Protein AF-A0A803MI10-F1 (afdb_monomer_lite)

pLDDT: mean 70.73, std 15.13, range [32.69, 87.62]

Structure (mmCIF, N/CA/C/O backbone):
data_AF-A0A803MI10-F1
#
_entry.id   AF-A0A803MI10-F1
#
loop_
_atom_site.group_PDB
_atom_site.id
_atom_site.type_symbol
_atom_site.label_atom_id
_atom_site.label_alt_id
_atom_site.label_comp_id
_atom_site.label_asym_id
_atom_site.label_entity_id
_atom_site.label_seq_id
_atom_site.pdbx_PDB_ins_code
_atom_site.Cartn_x
_atom_site.Cartn_y
_atom_site.Cartn_z
_atom_site.occupancy
_atom_site.B_iso_or_equiv
_atom_site.auth_seq_id
_atom_site.auth_comp_id
_atom_site.auth_asym_id
_atom_site.auth_atom_id
_atom_site.pdbx_PDB_model_num
ATOM 1 N N . MET A 1 1 ? -29.012 16.966 45.274 1.00 32.69 1 MET A N 1
ATOM 2 C CA . MET A 1 1 ? -30.032 16.341 44.402 1.00 32.69 1 MET A CA 1
ATOM 3 C C . MET A 1 1 ? -29.854 17.003 43.038 1.00 32.69 1 MET A C 1
ATOM 5 O O . MET A 1 1 ? -30.036 18.204 42.993 1.00 32.69 1 MET A O 1
ATOM 9 N N . AL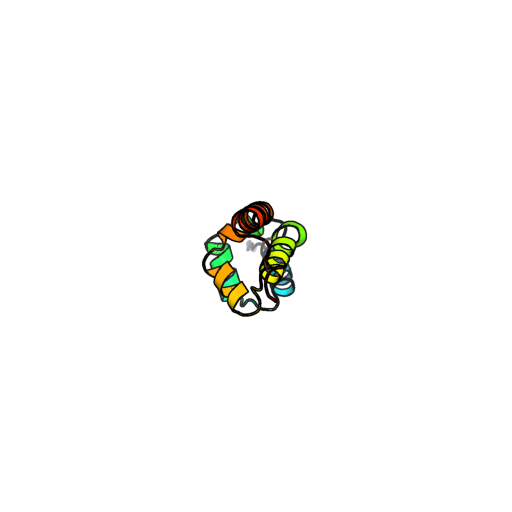A A 1 2 ? -29.344 16.418 41.954 1.00 36.31 2 ALA A N 1
ATOM 10 C CA . ALA A 1 2 ? -29.014 15.051 41.540 1.00 36.31 2 ALA A CA 1
ATOM 11 C C . ALA A 1 2 ? -27.712 15.099 40.681 1.00 36.31 2 ALA A C 1
ATOM 13 O O . ALA A 1 2 ? -27.440 16.126 40.072 1.00 36.31 2 ALA A O 1
ATOM 14 N N . VAL A 1 3 ? -26.745 14.198 40.896 1.00 41.22 3 VAL A N 1
ATOM 15 C CA . VAL A 1 3 ? -26.387 12.991 40.102 1.00 41.22 3 VAL A CA 1
ATOM 16 C C . VAL A 1 3 ? -25.828 13.263 38.690 1.00 41.22 3 VAL A C 1
ATOM 18 O O . VAL A 1 3 ? -26.496 13.816 37.826 1.00 41.22 3 VAL A O 1
ATOM 21 N N . SER A 1 4 ? -24.584 12.808 38.496 1.00 46.47 4 SER A N 1
ATOM 22 C CA . SER A 1 4 ? -23.801 12.700 37.259 1.00 46.47 4 SER A CA 1
ATOM 23 C C . SER A 1 4 ? -24.498 11.946 36.127 1.00 46.47 4 SER A C 1
ATOM 25 O O . SER A 1 4 ? -25.115 10.929 36.408 1.00 46.47 4 SER A O 1
ATOM 27 N N . MET A 1 5 ? -24.210 12.309 34.868 1.00 42.88 5 MET A N 1
ATOM 28 C CA . MET A 1 5 ? -23.899 11.356 33.786 1.00 42.88 5 MET A CA 1
ATOM 29 C C . MET A 1 5 ? -22.930 12.004 32.781 1.00 42.88 5 MET A C 1
ATOM 31 O O . MET A 1 5 ? -23.180 13.091 32.267 1.00 42.88 5 MET A O 1
ATOM 35 N N . ALA A 1 6 ? -21.808 11.325 32.552 1.00 49.31 6 ALA A N 1
ATOM 36 C CA . ALA A 1 6 ? -20.787 11.605 31.549 1.00 49.31 6 ALA A CA 1
ATOM 37 C C . ALA A 1 6 ? -21.194 11.064 30.168 1.00 49.31 6 ALA A C 1
ATOM 39 O O . ALA A 1 6 ? -21.902 10.061 30.108 1.00 49.31 6 ALA A O 1
ATOM 40 N N . SER A 1 7 ? -20.667 11.631 29.078 1.00 42.94 7 SER A N 1
ATOM 41 C CA . SER A 1 7 ? -20.168 10.811 27.961 1.00 42.94 7 SER A CA 1
ATOM 42 C C . SER A 1 7 ? -19.394 11.646 26.941 1.00 42.94 7 SER A C 1
ATOM 44 O O . SER A 1 7 ? -19.847 12.701 26.505 1.00 42.94 7 SER A O 1
ATOM 46 N N . ASP A 1 8 ? -18.213 11.152 26.597 1.00 39.62 8 ASP A N 1
ATOM 47 C CA . ASP A 1 8 ? -17.190 11.751 25.750 1.00 39.62 8 ASP A CA 1
ATOM 48 C C . ASP A 1 8 ? -17.676 12.126 24.339 1.00 39.62 8 ASP A C 1
ATOM 50 O O . ASP A 1 8 ? -18.172 11.285 23.592 1.00 39.62 8 ASP A O 1
ATOM 54 N N . ALA A 1 9 ? -17.448 13.379 23.931 1.00 46.91 9 ALA A N 1
ATOM 55 C CA . ALA A 1 9 ? -17.722 13.873 22.575 1.00 46.91 9 ALA A CA 1
ATOM 56 C C . ALA A 1 9 ? -16.456 14.330 21.816 1.00 46.91 9 ALA A C 1
ATOM 58 O O . ALA A 1 9 ? -16.557 15.087 20.854 1.00 46.91 9 ALA A O 1
ATOM 59 N N . SER A 1 10 ? -15.260 13.883 22.224 1.00 46.34 10 SER A N 1
ATOM 60 C CA . SER A 1 10 ? -13.991 14.324 21.606 1.00 46.34 10 SER A CA 1
ATOM 61 C C . SER A 1 10 ? -13.288 13.280 20.732 1.00 46.34 10 SER A C 1
ATOM 63 O O . SER A 1 10 ? -12.297 13.610 20.085 1.00 46.34 10 SER A O 1
ATOM 65 N N . THR A 1 11 ? -13.774 12.039 20.649 1.00 47.12 11 THR A N 1
ATOM 66 C CA . THR A 1 11 ? -13.038 10.952 19.964 1.00 47.12 11 THR A CA 1
ATOM 67 C C . THR A 1 11 ? -13.582 10.576 18.583 1.00 47.12 11 THR A C 1
ATOM 69 O O . THR A 1 11 ? -12.906 9.869 17.839 1.00 47.12 11 THR A O 1
ATOM 72 N N . THR A 1 12 ? -14.768 11.053 18.198 1.00 45.88 12 THR A N 1
ATOM 73 C CA . THR A 1 12 ? -15.457 10.642 16.956 1.00 45.88 12 THR A CA 1
ATOM 74 C C . THR A 1 12 ? -15.266 11.592 15.772 1.00 45.88 12 THR A C 1
ATOM 76 O O . THR A 1 12 ? -15.514 11.191 14.639 1.00 45.88 12 THR A O 1
ATOM 79 N N . THR A 1 13 ? -14.784 12.818 15.996 1.00 45.34 13 THR A N 1
ATOM 80 C CA . THR A 1 13 ? -14.656 13.849 14.943 1.00 45.34 13 THR A CA 1
ATOM 81 C C . THR A 1 13 ? -13.354 13.734 14.140 1.00 45.34 13 THR A C 1
ATOM 83 O O . THR A 1 13 ? -13.291 14.111 12.975 1.00 45.34 13 THR A O 1
ATOM 86 N N . SER A 1 14 ? -12.297 13.171 14.728 1.00 52.72 14 SER A N 1
ATOM 87 C CA . SER A 1 14 ? -11.007 13.000 14.039 1.00 52.72 14 SER A CA 1
ATOM 88 C C . SER A 1 14 ? -11.008 11.807 13.078 1.00 52.72 14 SER A C 1
ATOM 90 O O . SER A 1 14 ? -10.304 11.811 12.072 1.00 52.72 14 SER A O 1
ATOM 92 N N . SER A 1 15 ? -11.805 10.780 13.370 1.00 51.00 15 SER A N 1
ATOM 93 C CA . SER A 1 15 ? -11.876 9.528 12.611 1.00 51.00 15 SER A CA 1
ATOM 94 C C . SER A 1 15 ? -12.697 9.663 11.325 1.00 51.00 15 SER A C 1
ATOM 96 O O . SER A 1 15 ? -12.304 9.099 10.304 1.00 51.00 15 SER A O 1
ATOM 98 N N . CYS A 1 16 ? -13.778 10.450 11.329 1.00 53.09 16 CYS A N 1
ATOM 99 C CA . CYS A 1 16 ? -14.567 10.719 10.122 1.00 53.09 16 CYS A CA 1
ATOM 100 C C . CYS A 1 16 ? -13.819 11.593 9.106 1.00 53.09 16 CYS A C 1
ATOM 102 O O . CYS A 1 16 ? -13.881 11.306 7.921 1.00 53.09 16 CYS A O 1
ATOM 104 N N . LEU A 1 17 ? -13.012 12.567 9.541 1.00 57.47 17 LEU A N 1
ATOM 105 C CA . LEU A 1 17 ? -12.231 13.409 8.622 1.00 57.47 17 LEU A CA 1
ATOM 106 C C . LEU A 1 17 ? -11.132 12.639 7.887 1.00 57.47 17 LEU A C 1
ATOM 108 O O . LEU A 1 17 ? -10.869 12.896 6.714 1.00 57.47 17 LEU A O 1
ATOM 112 N N . VAL A 1 18 ? -10.487 11.685 8.565 1.00 54.88 18 VAL A N 1
ATOM 113 C CA . VAL A 1 18 ? -9.520 10.790 7.914 1.00 54.88 18 VAL A CA 1
ATOM 114 C C . VAL A 1 18 ? -10.242 9.926 6.893 1.00 54.88 18 VAL A C 1
ATOM 116 O O . VAL A 1 18 ? -9.757 9.788 5.776 1.00 54.88 18 VAL A O 1
ATOM 119 N N . PHE A 1 19 ? -11.410 9.398 7.254 1.00 57.50 19 PHE A N 1
ATOM 120 C CA . PHE A 1 19 ? -12.229 8.575 6.379 1.00 57.50 19 PHE A CA 1
ATOM 121 C C . PHE A 1 19 ? -12.724 9.343 5.146 1.00 57.50 19 PHE A C 1
ATOM 123 O O . PHE A 1 19 ? -12.545 8.861 4.035 1.00 57.50 19 PHE A O 1
ATOM 130 N N . ASP A 1 20 ? -13.230 10.564 5.315 1.00 59.22 20 ASP A N 1
ATOM 131 C CA . ASP A 1 20 ? -13.683 11.435 4.227 1.00 59.22 20 ASP A CA 1
ATOM 132 C C . ASP A 1 20 ? -12.520 11.901 3.348 1.00 59.22 20 ASP A C 1
ATOM 134 O O . ASP A 1 20 ? -12.629 11.908 2.124 1.00 59.22 20 ASP A O 1
ATOM 138 N N . ALA A 1 21 ? -11.362 12.225 3.933 1.00 57.00 21 ALA A N 1
ATOM 139 C CA . ALA A 1 2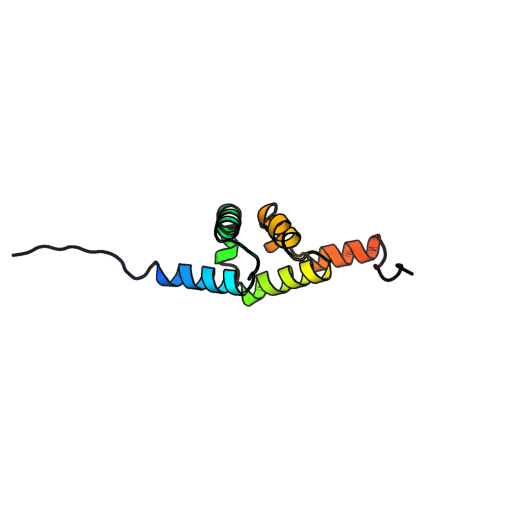1 ? -10.163 12.555 3.166 1.00 57.00 21 ALA A CA 1
ATOM 140 C C . ALA A 1 21 ? -9.644 11.344 2.375 1.00 57.00 21 ALA A C 1
ATOM 142 O O . ALA A 1 21 ? -9.201 11.502 1.238 1.00 57.00 21 ALA A O 1
ATOM 143 N N . PHE A 1 22 ? -9.722 10.140 2.951 1.00 63.75 22 PHE A N 1
ATOM 144 C CA . PHE A 1 22 ? -9.446 8.879 2.264 1.00 63.75 22 PHE A CA 1
ATOM 145 C C . PHE A 1 22 ? -10.427 8.646 1.118 1.00 63.75 22 PHE A C 1
ATOM 147 O O . PHE A 1 22 ? -9.999 8.379 -0.000 1.00 63.75 22 PHE A O 1
ATOM 154 N N . GLN A 1 23 ? -11.725 8.786 1.383 1.00 60.97 23 GLN A N 1
ATOM 155 C CA . GLN A 1 23 ? -12.808 8.525 0.442 1.00 60.97 23 GLN A CA 1
ATOM 156 C C . GLN A 1 23 ? -12.810 9.544 -0.708 1.00 60.97 23 GLN A C 1
ATOM 158 O O . GLN A 1 23 ? -13.024 9.173 -1.856 1.00 60.97 23 GLN A O 1
ATOM 163 N N . HIS A 1 24 ? -12.459 10.805 -0.442 1.00 60.44 24 HIS A N 1
ATOM 164 C CA . HIS A 1 24 ? -12.284 11.837 -1.465 1.00 60.44 24 HIS A CA 1
ATOM 165 C C . HIS A 1 24 ? -11.003 11.629 -2.298 1.00 60.44 24 HIS A C 1
ATOM 167 O O . HIS A 1 24 ? -10.964 11.982 -3.478 1.00 60.44 24 HIS A O 1
ATOM 173 N N . LEU A 1 25 ? -9.936 11.061 -1.720 1.00 55.88 25 LEU A N 1
ATOM 174 C CA . LEU A 1 25 ? -8.727 10.668 -2.463 1.00 55.88 25 LEU A CA 1
ATOM 175 C C . LEU A 1 25 ? -8.964 9.448 -3.359 1.00 55.88 25 LEU A C 1
ATOM 177 O O . LEU A 1 25 ? -8.383 9.336 -4.435 1.00 55.88 25 LEU A O 1
ATOM 181 N N . LEU A 1 26 ? -9.756 8.512 -2.847 1.00 63.47 26 LEU A N 1
ATOM 182 C CA . LEU A 1 26 ? -10.059 7.209 -3.413 1.00 63.47 26 LEU A CA 1
ATOM 183 C C . LEU A 1 26 ? -11.547 7.165 -3.745 1.00 63.47 26 LEU A C 1
ATOM 185 O O . LEU A 1 26 ? -12.253 6.274 -3.287 1.00 63.47 26 LEU A O 1
ATOM 189 N N . HIS A 1 27 ? -12.020 8.108 -4.565 1.00 62.34 27 HIS A N 1
ATOM 190 C CA . HIS A 1 27 ? -13.430 8.274 -4.963 1.00 62.34 27 HIS A CA 1
ATOM 191 C C . HIS A 1 27 ? -14.067 7.010 -5.600 1.00 62.34 27 HIS A C 1
ATOM 193 O O . HIS A 1 27 ? -15.247 6.990 -5.939 1.00 62.34 27 HIS A O 1
ATOM 199 N N . GLN A 1 28 ? -13.278 5.946 -5.769 1.00 63.59 28 GLN A N 1
ATOM 200 C CA . GLN A 1 28 ? -13.655 4.639 -6.296 1.00 63.59 28 GLN A CA 1
ATOM 201 C C . GLN A 1 28 ? -13.803 3.541 -5.222 1.00 63.59 28 GLN A C 1
ATOM 203 O O . GLN A 1 28 ? -14.235 2.439 -5.547 1.00 63.59 28 GLN A O 1
ATOM 208 N N . MET A 1 29 ? -13.455 3.799 -3.955 1.00 69.56 29 MET A N 1
ATOM 209 C CA . MET A 1 29 ? -13.487 2.797 -2.884 1.00 69.56 29 MET A CA 1
ATOM 210 C C . MET A 1 29 ? -14.743 2.878 -2.021 1.00 69.56 29 MET A C 1
ATOM 212 O O . MET A 1 29 ? -15.188 3.959 -1.632 1.00 69.56 29 MET A O 1
ATOM 216 N N . LYS A 1 30 ? -15.287 1.713 -1.658 1.00 75.75 30 LYS A N 1
ATOM 217 C CA . LYS A 1 30 ? -16.436 1.610 -0.752 1.00 75.75 30 LYS A CA 1
ATOM 218 C C . LYS A 1 30 ? -15.977 1.622 0.706 1.00 75.75 30 LYS A C 1
ATOM 220 O O . LYS A 1 30 ? 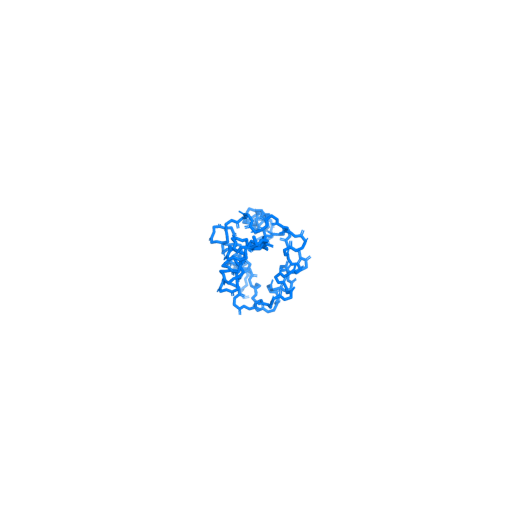-14.846 1.259 1.026 1.00 75.75 30 LYS A O 1
ATOM 225 N N . GLN A 1 31 ? -16.891 1.952 1.620 1.00 74.88 31 GLN A N 1
ATOM 226 C CA . GLN A 1 31 ? -16.604 1.919 3.060 1.00 74.88 31 GLN A CA 1
ATOM 227 C C . GLN A 1 31 ? -16.158 0.534 3.560 1.00 74.88 31 GLN A C 1
ATOM 229 O O . GLN A 1 31 ? -15.309 0.439 4.446 1.00 74.88 31 GLN A O 1
ATOM 234 N N . SER A 1 32 ? -16.698 -0.539 2.973 1.00 81.56 32 SER A N 1
ATOM 235 C CA . SER A 1 32 ? -16.293 -1.922 3.251 1.00 81.56 32 SER A CA 1
ATOM 236 C C . SER A 1 32 ? -14.815 -2.162 2.955 1.00 81.56 32 SER A C 1
ATOM 238 O O . SER A 1 32 ? 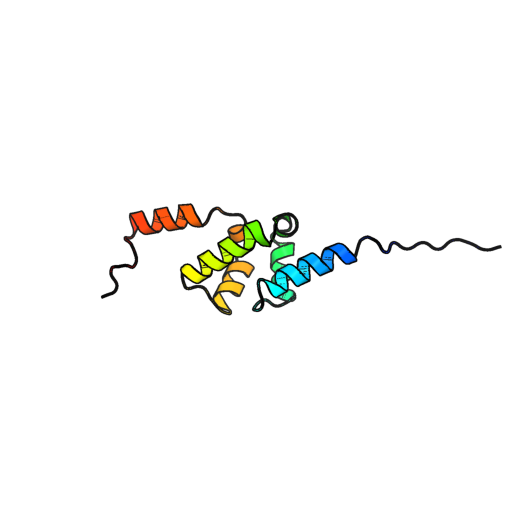-14.120 -2.789 3.750 1.00 81.56 32 SER A O 1
ATOM 240 N N . ASP A 1 33 ? -14.332 -1.615 1.843 1.00 80.12 33 ASP A N 1
ATOM 241 C CA . ASP A 1 33 ? -12.968 -1.807 1.356 1.00 80.12 33 ASP A CA 1
ATOM 242 C C . ASP A 1 33 ? -11.990 -1.062 2.263 1.00 80.12 33 ASP A C 1
ATOM 244 O O . ASP A 1 33 ? -10.984 -1.619 2.703 1.00 80.12 33 ASP A O 1
ATOM 248 N N . ILE A 1 34 ? -12.349 0.171 2.640 1.00 77.31 34 ILE A N 1
ATOM 249 C CA . ILE A 1 34 ? -11.594 0.972 3.610 1.00 77.31 34 ILE A CA 1
ATOM 250 C C . ILE A 1 34 ? -11.492 0.229 4.944 1.00 77.31 34 ILE A C 1
ATOM 252 O O . ILE A 1 34 ? -10.409 0.151 5.521 1.00 77.31 34 ILE A O 1
ATOM 256 N N . ARG A 1 35 ? -12.592 -0.363 5.425 1.00 81.88 35 ARG A N 1
ATOM 257 C CA . ARG A 1 35 ? -12.586 -1.141 6.669 1.00 81.88 35 ARG A CA 1
ATOM 258 C C . ARG A 1 35 ? -11.629 -2.329 6.587 1.00 81.88 35 ARG A C 1
ATOM 260 O O . ARG A 1 35 ? -10.861 -2.528 7.521 1.00 81.88 35 ARG A O 1
ATOM 267 N N . ILE A 1 36 ? -11.643 -3.086 5.489 1.00 84.00 36 ILE A N 1
ATOM 268 C CA . ILE A 1 36 ? -10.731 -4.226 5.294 1.00 84.00 36 ILE A CA 1
ATOM 269 C C . ILE A 1 36 ? -9.274 -3.757 5.341 1.00 84.00 36 ILE A C 1
ATOM 271 O O . ILE A 1 36 ? -8.470 -4.320 6.084 1.00 84.00 36 ILE A O 1
ATOM 275 N N . ILE A 1 37 ? -8.956 -2.688 4.610 1.00 81.31 37 ILE A N 1
ATOM 276 C CA . ILE A 1 37 ? -7.609 -2.117 4.546 1.00 81.31 37 ILE A CA 1
ATOM 277 C C . ILE A 1 37 ? -7.145 -1.652 5.927 1.00 81.31 37 ILE A C 1
ATOM 279 O O . ILE A 1 37 ? -6.053 -2.010 6.349 1.00 81.31 37 ILE A O 1
ATOM 283 N N . VAL A 1 38 ? -7.971 -0.902 6.658 1.00 80.75 38 VAL A N 1
ATOM 284 C CA . VAL A 1 38 ? -7.632 -0.402 7.999 1.00 80.75 38 VAL A CA 1
ATOM 285 C C . VAL A 1 38 ? -7.471 -1.544 9.006 1.00 80.75 38 VAL A C 1
ATOM 287 O O . VAL A 1 38 ? -6.580 -1.485 9.850 1.00 80.75 38 VAL A O 1
ATOM 290 N N . CYS A 1 39 ? -8.290 -2.596 8.917 1.00 84.19 39 CYS A N 1
ATOM 291 C CA . CYS A 1 39 ? -8.165 -3.771 9.781 1.00 84.19 39 CYS A CA 1
ATOM 292 C C . CYS A 1 39 ? -6.865 -4.545 9.529 1.00 84.19 39 CYS A C 1
ATOM 294 O O . CYS A 1 39 ? -6.231 -4.989 10.484 1.00 84.19 39 CYS A O 1
ATOM 296 N N . HIS A 1 40 ? -6.464 -4.703 8.267 1.00 83.50 40 HIS A N 1
ATOM 297 C CA . HIS A 1 40 ? -5.206 -5.366 7.917 1.00 83.50 40 HIS A CA 1
ATOM 298 C C . HIS A 1 40 ? -3.983 -4.485 8.170 1.00 83.50 40 HIS A C 1
ATOM 300 O O . HIS A 1 40 ? -2.898 -4.986 8.455 1.00 83.50 40 HIS A O 1
ATOM 306 N N . GLU A 1 41 ? -4.158 -3.174 8.046 1.00 81.69 41 GLU A N 1
ATOM 307 C CA . GLU A 1 41 ? -3.077 -2.209 7.991 1.00 81.69 41 GLU A CA 1
ATOM 308 C C . GLU A 1 41 ? -3.413 -0.950 8.810 1.00 81.69 41 GLU A C 1
ATOM 310 O O . GLU A 1 41 ? -3.588 0.145 8.271 1.00 81.69 41 GLU A O 1
ATOM 315 N N . PRO A 1 42 ? -3.462 -1.049 10.147 1.00 80.19 42 PRO A N 1
ATOM 316 C CA . PRO A 1 42 ? -3.877 0.070 10.995 1.00 80.19 42 PRO A CA 1
ATOM 317 C C . PRO A 1 42 ? -2.921 1.268 10.905 1.00 80.19 42 PRO A C 1
ATOM 319 O O . PRO A 1 42 ? -3.317 2.415 11.112 1.00 80.19 42 PRO A O 1
ATOM 322 N N . LEU A 1 43 ? -1.659 1.024 10.532 1.00 79.31 43 LEU A N 1
ATOM 323 C CA . LEU A 1 43 ? -0.648 2.070 10.372 1.00 79.31 43 LEU A CA 1
ATOM 324 C C . LEU A 1 43 ? -0.965 3.060 9.244 1.00 79.31 43 LEU A C 1
ATOM 326 O O . LEU A 1 43 ? -0.385 4.147 9.242 1.00 79.31 43 LEU A O 1
ATOM 330 N N . ILE A 1 44 ? -1.881 2.754 8.312 1.00 75.56 44 ILE A N 1
ATOM 331 C CA . ILE A 1 44 ? -2.205 3.728 7.260 1.00 75.56 44 ILE A CA 1
ATOM 332 C C . ILE A 1 44 ? -2.943 4.947 7.799 1.00 75.56 44 ILE A C 1
ATOM 334 O O . ILE A 1 44 ? -2.825 6.012 7.204 1.00 75.56 44 ILE A O 1
ATOM 338 N N . LEU A 1 45 ? -3.648 4.803 8.927 1.00 73.56 45 LEU A N 1
ATOM 339 C CA . LEU A 1 45 ? -4.345 5.902 9.599 1.00 73.56 45 LEU A CA 1
ATOM 340 C C . LEU A 1 45 ? -3.371 6.933 10.178 1.00 73.56 45 LEU A C 1
ATOM 342 O O . LEU A 1 45 ? -3.696 8.112 10.279 1.00 73.56 45 LEU A O 1
ATOM 346 N N . VAL A 1 46 ? -2.171 6.481 10.547 1.00 73.94 46 VAL A N 1
ATOM 347 C CA . VAL A 1 46 ? -1.088 7.335 11.054 1.00 73.94 46 VAL A CA 1
ATOM 348 C C . VAL A 1 46 ? -0.202 7.825 9.904 1.00 73.94 46 VAL A C 1
ATOM 350 O O . VAL A 1 46 ? 0.454 8.862 9.998 1.00 73.94 46 VAL A O 1
ATOM 353 N N . SER A 1 47 ? -0.193 7.102 8.781 1.00 67.62 47 SER A N 1
ATOM 354 C CA . SER A 1 47 ? 0.485 7.536 7.565 1.00 67.62 47 SER A CA 1
ATOM 355 C C . SER A 1 47 ? -0.282 8.696 6.921 1.00 67.62 47 SER A C 1
ATOM 357 O O . SER A 1 47 ? -1.482 8.614 6.669 1.00 67.62 47 SER A O 1
ATOM 359 N N . GLY A 1 48 ? 0.395 9.811 6.653 1.00 65.94 48 GLY A N 1
ATOM 360 C CA . GLY A 1 48 ? -0.266 10.989 6.097 1.00 65.94 48 GLY A CA 1
ATOM 361 C C . GLY A 1 48 ? -0.814 10.735 4.691 1.00 65.94 48 GLY A C 1
ATOM 362 O O . GLY A 1 48 ? -0.047 10.740 3.734 1.00 65.94 48 GLY A O 1
ATOM 363 N N . VAL A 1 49 ? -2.137 10.623 4.556 1.00 66.50 49 VAL A N 1
ATOM 364 C CA . VAL A 1 49 ? -2.880 10.312 3.313 1.00 66.50 49 VAL A CA 1
ATOM 365 C C . VAL A 1 49 ? -2.379 11.087 2.091 1.00 66.50 49 VAL A C 1
ATOM 367 O O . VAL A 1 49 ? -2.107 10.528 1.029 1.00 66.50 49 VAL A O 1
ATOM 370 N N . SER A 1 50 ? -2.198 12.397 2.258 1.00 64.81 50 SER A N 1
ATOM 371 C CA . SER A 1 50 ? -1.751 13.289 1.186 1.00 64.81 50 SER A CA 1
ATOM 372 C C . SER A 1 50 ? -0.294 13.045 0.766 1.00 64.81 50 SER A C 1
ATOM 374 O O . SER A 1 50 ? 0.052 13.229 -0.397 1.00 64.81 50 SER A O 1
ATOM 376 N N . LYS A 1 51 ? 0.561 12.612 1.702 1.00 66.62 51 LYS A N 1
ATOM 377 C CA . LYS A 1 51 ? 2.010 12.455 1.504 1.00 66.62 51 LYS A CA 1
ATOM 378 C C . LYS A 1 51 ? 2.418 11.028 1.133 1.00 66.62 51 LYS A C 1
ATOM 380 O O . LYS A 1 51 ? 3.411 10.858 0.438 1.00 66.62 51 LYS A O 1
ATOM 385 N N . THR A 1 52 ? 1.689 10.014 1.596 1.00 70.31 52 THR A N 1
ATOM 386 C CA . THR A 1 52 ? 2.035 8.598 1.392 1.00 70.31 52 THR A CA 1
ATOM 387 C C . THR A 1 52 ? 1.099 7.908 0.413 1.00 70.31 52 THR A C 1
ATOM 389 O O . THR A 1 52 ? 1.573 7.209 -0.479 1.00 70.31 52 THR A O 1
ATOM 392 N N . LEU A 1 53 ? -0.212 8.120 0.537 1.00 75.00 53 LEU A N 1
ATOM 393 C CA . LEU A 1 53 ? -1.199 7.398 -0.262 1.00 75.00 53 LEU A CA 1
ATOM 394 C C . LEU A 1 53 ? -1.337 7.956 -1.679 1.00 75.00 53 LEU A C 1
ATOM 396 O O . LEU A 1 53 ? -1.257 7.184 -2.631 1.00 75.00 53 LEU A O 1
ATOM 400 N N . LYS A 1 54 ? -1.477 9.283 -1.838 1.00 75.69 54 LYS A N 1
ATOM 401 C CA . LYS A 1 54 ? -1.580 9.926 -3.168 1.00 75.69 54 LYS A CA 1
ATOM 402 C C . LYS A 1 54 ? -0.490 9.484 -4.148 1.00 75.69 54 LYS A C 1
ATOM 404 O O . LYS A 1 54 ? -0.846 9.036 -5.236 1.00 75.69 54 LYS A O 1
ATOM 409 N N . PRO A 1 55 ? 0.813 9.591 -3.818 1.00 79.38 55 PRO A N 1
ATOM 410 C CA . PRO A 1 55 ? 1.854 9.238 -4.776 1.00 79.38 55 PRO A CA 1
ATOM 411 C C . PRO A 1 55 ? 1.847 7.748 -5.122 1.00 79.38 55 PRO A C 1
ATOM 413 O O . PRO A 1 55 ? 2.152 7.400 -6.255 1.00 79.38 55 PRO A O 1
ATOM 416 N N . LYS A 1 56 ? 1.455 6.868 -4.192 1.00 80.81 56 LYS A N 1
ATOM 417 C CA . LYS A 1 56 ? 1.383 5.422 -4.452 1.00 80.81 56 LYS A CA 1
ATOM 418 C C . LYS A 1 56 ? 0.207 5.060 -5.340 1.00 80.81 56 LYS A C 1
ATOM 420 O O . LYS A 1 56 ? 0.380 4.299 -6.278 1.00 80.81 56 LYS A O 1
ATOM 425 N N . ILE A 1 57 ? -0.959 5.644 -5.085 1.00 79.69 57 ILE A N 1
ATOM 426 C CA . ILE A 1 57 ? -2.135 5.458 -5.937 1.00 79.69 57 ILE A CA 1
ATOM 427 C C . ILE A 1 57 ? -1.868 6.004 -7.337 1.00 79.69 57 ILE A C 1
ATOM 429 O O . ILE A 1 57 ? -2.214 5.354 -8.318 1.00 79.69 57 ILE A O 1
ATOM 433 N N . LYS A 1 58 ? -1.217 7.167 -7.447 1.00 81.94 58 LYS A N 1
ATOM 434 C CA . LYS A 1 58 ? -0.800 7.706 -8.742 1.00 81.94 58 LYS A CA 1
ATOM 435 C C . LYS A 1 58 ? 0.138 6.738 -9.463 1.00 81.94 58 LYS A C 1
ATOM 437 O O . LYS A 1 58 ? -0.123 6.398 -10.600 1.00 81.94 58 LYS A O 1
ATOM 442 N N . LEU A 1 59 ? 1.154 6.232 -8.775 1.00 83.81 59 LEU A N 1
ATOM 443 C CA . LEU A 1 59 ? 2.109 5.286 -9.345 1.00 83.81 59 LEU A CA 1
ATOM 444 C C . LEU A 1 59 ? 1.465 3.952 -9.762 1.00 83.81 59 LEU A C 1
ATOM 446 O O . LEU A 1 59 ? 1.850 3.394 -10.780 1.00 83.81 59 LEU A O 1
ATOM 450 N N . LEU A 1 60 ? 0.459 3.457 -9.036 1.00 83.94 60 LEU A N 1
ATOM 451 C CA . LEU A 1 60 ? -0.328 2.298 -9.473 1.00 83.94 60 LEU A CA 1
ATOM 452 C C . LEU A 1 60 ? -1.166 2.619 -10.725 1.00 83.94 60 LEU A C 1
ATOM 454 O O . LEU A 1 60 ? -1.210 1.799 -11.636 1.00 83.94 60 LEU A O 1
ATOM 458 N N . ASN A 1 61 ? -1.752 3.819 -10.818 1.00 83.12 61 ASN A N 1
ATOM 459 C CA . ASN A 1 61 ? -2.412 4.271 -12.051 1.00 83.12 61 ASN A CA 1
ATOM 460 C C . ASN A 1 61 ? -1.425 4.411 -13.218 1.00 83.12 61 ASN A C 1
ATOM 462 O O . ASN A 1 61 ? -1.751 4.007 -14.328 1.00 83.12 61 ASN A O 1
ATOM 466 N N . ASP A 1 62 ? -0.215 4.919 -12.971 1.00 85.06 62 ASP A N 1
ATOM 467 C CA . ASP A 1 62 ? 0.845 5.043 -13.980 1.00 85.06 62 ASP A CA 1
ATOM 468 C C . ASP A 1 62 ? 1.335 3.659 -14.467 1.00 85.06 62 ASP A C 1
ATOM 470 O O . ASP A 1 62 ? 1.854 3.538 -15.573 1.00 85.06 62 ASP A O 1
ATOM 474 N N . LEU A 1 63 ? 1.139 2.602 -13.666 1.00 82.25 63 LEU A N 1
ATOM 475 C CA . LEU A 1 63 ? 1.344 1.199 -14.056 1.00 82.25 63 LEU A CA 1
ATOM 476 C C . LEU A 1 63 ? 0.145 0.576 -14.798 1.00 82.25 63 LEU A C 1
ATOM 478 O O . LEU A 1 63 ? 0.203 -0.594 -15.168 1.00 82.25 63 LEU A O 1
ATOM 482 N N . GLY A 1 64 ? -0.944 1.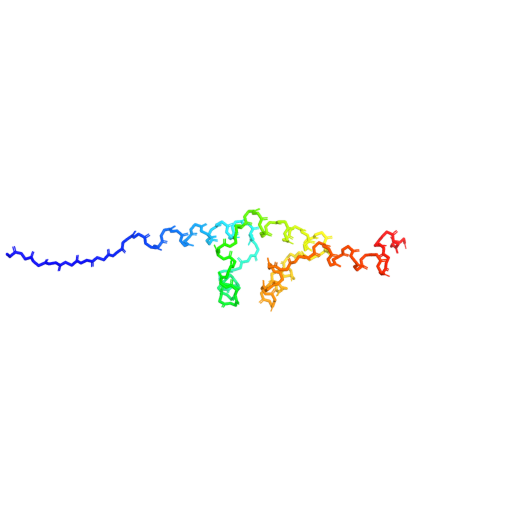320 -14.995 1.00 83.81 64 GLY A N 1
ATOM 483 C CA . GLY A 1 64 ? -2.159 0.851 -15.665 1.00 83.81 64 GLY A CA 1
ATOM 484 C C . GLY A 1 64 ? -3.240 0.291 -14.734 1.00 83.81 64 GLY A C 1
ATOM 485 O O . GLY A 1 64 ? -4.309 -0.083 -15.213 1.00 83.81 64 GLY A O 1
ATOM 486 N N . LEU A 1 65 ? -3.024 0.266 -13.412 1.00 82.94 65 LEU A N 1
ATOM 487 C CA . LEU A 1 65 ? -4.055 -0.145 -12.455 1.00 82.94 65 LEU A CA 1
ATOM 488 C C . LEU A 1 65 ? -5.003 1.018 -12.178 1.00 82.94 65 LEU A C 1
ATOM 490 O O . LEU A 1 65 ? -4.652 1.977 -11.494 1.00 82.94 65 LEU A O 1
ATOM 494 N N . SER A 1 66 ? -6.233 0.901 -12.656 1.00 81.00 66 SER A N 1
ATOM 495 C CA . SER A 1 66 ? -7.289 1.889 -12.438 1.00 81.00 66 SER A CA 1
ATOM 496 C C . SER A 1 66 ? -8.590 1.191 -12.047 1.00 81.00 66 SER A C 1
ATOM 498 O O . SER A 1 66 ? -8.662 -0.038 -12.007 1.00 81.00 66 SER A O 1
ATOM 500 N N . GLY A 1 67 ? -9.634 1.954 -11.724 1.00 81.25 67 GLY A N 1
ATOM 501 C CA . GLY A 1 67 ? -10.953 1.347 -11.570 1.00 81.25 67 GLY A CA 1
ATOM 502 C C . GLY A 1 67 ? -11.071 0.426 -10.353 1.00 81.25 67 GLY A C 1
ATOM 503 O O . GLY A 1 67 ? -10.471 0.644 -9.296 1.00 81.25 67 GLY A O 1
ATOM 504 N N . SER A 1 68 ? -11.824 -0.658 -10.551 1.00 81.69 68 SER A N 1
ATOM 505 C CA . SER A 1 68 ? -11.954 -1.760 -9.596 1.00 81.69 68 SER A CA 1
ATOM 506 C C . SER A 1 68 ? -10.646 -2.495 -9.341 1.00 81.69 68 SER A C 1
ATOM 508 O O . SER A 1 68 ? -10.444 -2.974 -8.230 1.00 81.69 68 SER A O 1
ATOM 510 N N . ASP A 1 69 ? -9.763 -2.577 -10.334 1.00 83.81 69 ASP A N 1
ATOM 511 C CA . ASP A 1 69 ? -8.557 -3.408 -10.259 1.00 83.81 69 ASP A CA 1
ATOM 512 C C . ASP A 1 69 ? -7.557 -2.804 -9.278 1.00 83.81 69 ASP A C 1
ATOM 514 O O . ASP A 1 69 ? -6.959 -3.505 -8.459 1.00 83.81 69 ASP A O 1
ATOM 518 N N . LEU A 1 70 ? -7.454 -1.474 -9.282 1.00 84.00 70 LEU A N 1
ATOM 519 C CA . LEU A 1 70 ? -6.717 -0.727 -8.273 1.00 84.00 70 LEU A CA 1
ATOM 520 C C . LEU A 1 70 ? -7.268 -1.003 -6.868 1.00 84.00 70 LEU A C 1
ATOM 522 O O . LEU A 1 70 ? -6.504 -1.308 -5.952 1.00 84.00 70 LEU A O 1
ATOM 526 N N . VAL A 1 71 ? -8.590 -0.914 -6.697 1.00 82.69 71 VAL A N 1
ATOM 527 C CA . VAL A 1 71 ? -9.240 -1.136 -5.399 1.00 82.69 71 VAL A CA 1
ATOM 528 C C . VAL A 1 71 ? -9.005 -2.563 -4.914 1.00 82.69 71 VAL A C 1
ATOM 530 O O . VAL A 1 71 ? -8.559 -2.754 -3.786 1.00 82.69 71 VAL A O 1
ATOM 533 N N . GLN A 1 72 ? -9.230 -3.564 -5.766 1.00 85.56 72 GLN A N 1
ATOM 534 C CA . GLN A 1 72 ? -9.014 -4.967 -5.421 1.00 85.56 72 GLN A CA 1
ATOM 535 C C . GLN A 1 72 ? -7.555 -5.256 -5.077 1.00 85.56 72 GLN A C 1
ATOM 537 O O . GLN A 1 72 ? -7.298 -5.937 -4.089 1.00 85.56 72 GLN A O 1
ATOM 542 N N . THR A 1 73 ? -6.602 -4.696 -5.824 1.00 86.31 73 THR A N 1
ATOM 543 C CA . THR A 1 73 ? -5.168 -4.865 -5.544 1.00 86.31 73 THR A CA 1
ATOM 544 C C . THR A 1 73 ? -4.810 -4.335 -4.157 1.00 86.31 73 THR A C 1
ATOM 546 O O . THR A 1 73 ? -4.120 -5.001 -3.384 1.00 86.31 73 THR A O 1
ATOM 549 N N . VAL A 1 74 ? -5.319 -3.151 -3.808 1.00 83.31 74 VAL A N 1
ATOM 550 C CA . VAL A 1 74 ? -5.070 -2.530 -2.503 1.00 83.31 74 VAL A CA 1
ATOM 551 C C . VAL A 1 74 ? -5.778 -3.283 -1.375 1.00 83.31 74 VAL A C 1
ATOM 553 O O . VAL A 1 74 ? -5.196 -3.449 -0.307 1.00 83.31 74 VAL A O 1
ATOM 556 N N . VAL A 1 75 ? -7.005 -3.762 -1.593 1.00 84.94 75 VAL A N 1
ATOM 557 C CA . VAL A 1 75 ? -7.750 -4.561 -0.606 1.00 84.94 75 VAL A CA 1
ATOM 558 C C . VAL A 1 75 ? -7.073 -5.906 -0.355 1.00 84.94 75 VAL A C 1
ATOM 560 O O . VAL A 1 75 ? -6.989 -6.337 0.792 1.00 84.94 75 VAL A O 1
ATOM 563 N N . TRP A 1 76 ? -6.570 -6.559 -1.405 1.00 87.56 76 TRP A N 1
ATOM 564 C CA . TRP A 1 76 ? -5.892 -7.848 -1.293 1.00 87.56 76 TRP A CA 1
ATOM 565 C C . TRP A 1 76 ? -4.538 -7.703 -0.599 1.00 87.56 76 TRP A C 1
ATOM 567 O O . TRP A 1 76 ? -4.196 -8.503 0.271 1.00 87.56 76 TRP A O 1
ATOM 577 N N . ASN A 1 77 ? -3.779 -6.654 -0.925 1.00 85.56 77 ASN A N 1
ATOM 578 C CA . ASN A 1 77 ? -2.496 -6.403 -0.284 1.00 85.56 77 ASN A CA 1
ATOM 579 C C . ASN A 1 77 ? -2.346 -4.960 0.229 1.00 85.56 77 ASN A C 1
ATOM 581 O O . ASN A 1 77 ? -1.587 -4.165 -0.339 1.00 85.56 77 ASN A O 1
ATOM 585 N N . PRO A 1 78 ? -2.972 -4.634 1.375 1.00 81.44 78 PRO A N 1
ATOM 586 C CA . PRO A 1 78 ? -2.887 -3.308 1.987 1.00 81.44 78 PRO A CA 1
ATOM 587 C C . PRO A 1 78 ? -1.449 -2.885 2.305 1.00 81.44 78 PRO A C 1
ATOM 589 O O . PRO A 1 78 ? -1.113 -1.700 2.265 1.00 81.44 78 PRO A O 1
ATOM 592 N N . SER A 1 79 ? -0.570 -3.861 2.561 1.00 83.06 79 SER A N 1
ATOM 593 C CA . SER A 1 79 ? 0.827 -3.621 2.927 1.00 83.06 79 SER A CA 1
ATOM 594 C C . SER A 1 79 ? 1.667 -2.984 1.817 1.00 83.06 79 SER A C 1
ATOM 596 O O . SER A 1 79 ? 2.651 -2.291 2.104 1.00 83.06 79 SER A O 1
ATOM 598 N N . MET A 1 80 ? 1.246 -3.105 0.551 1.00 82.44 80 MET A N 1
ATOM 599 C CA . MET A 1 80 ? 1.879 -2.393 -0.566 1.00 82.44 80 MET A CA 1
ATOM 600 C C . MET A 1 80 ? 1.822 -0.872 -0.386 1.00 82.44 80 MET A C 1
ATOM 602 O O . MET A 1 80 ? 2.751 -0.165 -0.785 1.00 82.44 80 MET A O 1
ATOM 606 N N . LEU A 1 81 ? 0.798 -0.351 0.302 1.00 78.75 81 LEU A N 1
ATOM 607 C CA . LEU A 1 81 ? 0.700 1.073 0.623 1.00 78.75 81 LEU A CA 1
ATOM 608 C C . LEU A 1 81 ? 1.738 1.536 1.653 1.00 78.75 81 LEU A C 1
ATOM 610 O O . LEU A 1 81 ? 1.944 2.743 1.786 1.00 78.75 81 LEU A O 1
ATOM 614 N N . ARG A 1 82 ? 2.470 0.636 2.325 1.00 77.94 82 ARG A N 1
ATOM 615 C CA . ARG A 1 82 ? 3.670 0.969 3.121 1.00 77.94 82 ARG A CA 1
ATOM 616 C C . ARG A 1 82 ? 4.974 0.787 2.350 1.00 77.94 82 ARG A C 1
ATOM 618 O O . ARG A 1 82 ? 5.902 1.564 2.560 1.00 77.94 82 ARG A O 1
ATOM 625 N N . GLN A 1 83 ? 5.031 -0.140 1.400 1.00 79.75 83 GLN A N 1
ATOM 626 C CA . GLN A 1 83 ? 6.254 -0.456 0.655 1.00 79.75 83 GLN A CA 1
ATOM 627 C C . GLN A 1 83 ? 6.743 0.687 -0.254 1.00 79.75 83 GLN A C 1
ATOM 629 O O . GLN A 1 83 ? 5.978 1.560 -0.677 1.00 79.75 83 GLN A O 1
ATOM 634 N N . ARG A 1 84 ? 8.049 0.692 -0.552 1.00 80.88 84 ARG A N 1
ATOM 635 C CA . ARG A 1 84 ? 8.674 1.617 -1.510 1.00 80.88 84 ARG A CA 1
ATOM 636 C C . ARG A 1 84 ? 8.511 1.056 -2.923 1.00 80.88 84 ARG A C 1
ATOM 638 O O . ARG A 1 84 ? 9.409 0.399 -3.432 1.00 80.88 84 ARG A O 1
ATOM 645 N N . LEU A 1 85 ? 7.356 1.315 -3.533 1.00 80.75 85 LEU A N 1
ATOM 646 C CA . LEU A 1 85 ? 7.024 0.769 -4.853 1.00 80.75 85 LEU A CA 1
ATOM 647 C C . LEU A 1 85 ? 7.880 1.366 -5.981 1.00 80.75 85 LEU A C 1
ATOM 649 O O . LEU A 1 85 ? 8.265 0.631 -6.877 1.00 80.75 85 LEU A O 1
ATOM 653 N N . GLY A 1 86 ? 8.244 2.653 -5.906 1.00 83.94 86 GLY A N 1
ATOM 654 C CA . GLY A 1 86 ? 9.059 3.326 -6.934 1.00 83.94 86 GLY A CA 1
ATOM 655 C C . GLY A 1 86 ? 10.369 2.596 -7.258 1.00 83.94 86 GLY A C 1
ATOM 656 O O . GLY A 1 86 ? 10.500 2.092 -8.365 1.00 83.94 86 GLY A O 1
ATOM 657 N N . PRO A 1 87 ? 11.283 2.414 -6.286 1.00 84.81 87 PRO A N 1
ATOM 658 C CA . PRO A 1 87 ? 12.543 1.710 -6.529 1.00 84.81 87 PRO A CA 1
ATOM 659 C C . PRO A 1 87 ? 12.373 0.267 -7.017 1.00 84.81 87 PRO A C 1
ATOM 661 O O . PRO A 1 87 ? 13.196 -0.219 -7.785 1.00 84.81 87 PRO A O 1
ATOM 664 N N . ALA A 1 88 ? 11.321 -0.427 -6.568 1.00 83.62 88 ALA A N 1
ATOM 665 C CA . ALA A 1 88 ? 11.032 -1.780 -7.029 1.00 83.62 88 ALA A CA 1
ATOM 666 C C . ALA A 1 88 ? 10.631 -1.778 -8.511 1.00 83.62 88 ALA A C 1
ATOM 668 O O . ALA A 1 88 ? 11.156 -2.566 -9.289 1.00 83.62 88 ALA A O 1
ATOM 669 N N . ILE A 1 89 ? 9.755 -0.856 -8.912 1.00 83.94 89 ILE A N 1
ATOM 670 C CA . ILE A 1 89 ? 9.337 -0.686 -10.308 1.00 83.94 89 ILE A CA 1
ATOM 671 C C . ILE A 1 89 ? 10.517 -0.269 -11.181 1.00 83.94 89 ILE A C 1
ATOM 673 O O . ILE A 1 89 ? 10.691 -0.838 -12.251 1.00 83.94 89 ILE A O 1
ATOM 677 N N . ASP A 1 90 ? 11.354 0.661 -10.723 1.00 85.75 90 ASP A N 1
ATOM 678 C CA . ASP A 1 90 ? 12.542 1.099 -11.463 1.00 85.75 90 ASP A CA 1
ATOM 679 C C . ASP A 1 90 ? 13.522 -0.065 -11.684 1.00 85.75 90 ASP A C 1
ATOM 681 O O . ASP A 1 90 ? 14.056 -0.244 -12.782 1.00 85.75 90 ASP A O 1
ATOM 685 N N . ALA A 1 91 ? 13.712 -0.911 -10.666 1.00 85.88 91 ALA A N 1
ATOM 686 C CA . ALA A 1 91 ? 14.512 -2.126 -10.782 1.00 85.88 91 ALA A CA 1
ATOM 687 C C . ALA A 1 91 ? 13.900 -3.113 -11.788 1.00 85.88 91 ALA A C 1
ATOM 689 O O . ALA A 1 91 ? 14.611 -3.621 -12.655 1.00 85.88 91 ALA A O 1
ATOM 690 N N . PHE A 1 92 ? 12.583 -3.343 -11.729 1.00 83.38 92 PHE A N 1
ATOM 691 C CA . PHE A 1 92 ? 11.896 -4.199 -12.698 1.00 83.38 92 PHE A CA 1
ATOM 692 C C . PHE A 1 92 ? 11.995 -3.652 -14.125 1.00 83.38 92 PHE A C 1
ATOM 694 O O . PHE A 1 92 ? 12.308 -4.421 -15.026 1.00 83.38 92 PHE A O 1
ATOM 701 N N . ARG A 1 93 ? 11.833 -2.339 -14.335 1.00 84.50 93 ARG A N 1
ATOM 702 C CA . ARG A 1 93 ? 12.022 -1.684 -15.643 1.00 84.50 93 ARG A CA 1
ATOM 703 C C . ARG A 1 93 ? 13.448 -1.841 -16.170 1.00 84.50 93 ARG A C 1
ATOM 705 O O . ARG A 1 93 ? 13.646 -2.028 -17.364 1.00 84.50 93 ARG A O 1
ATOM 712 N N . THR A 1 94 ? 14.439 -1.803 -15.281 1.00 87.62 94 THR A N 1
ATOM 713 C CA . THR A 1 94 ? 15.849 -2.001 -15.647 1.00 87.62 94 THR A CA 1
ATOM 714 C C . THR A 1 94 ? 16.126 -3.440 -16.091 1.00 87.62 94 THR A C 1
ATOM 716 O O . THR A 1 94 ? 16.879 -3.651 -17.036 1.00 87.62 94 THR A O 1
ATOM 719 N N . ILE A 1 95 ? 15.521 -4.430 -15.426 1.00 87.44 95 ILE A N 1
ATOM 720 C CA . ILE A 1 95 ? 15.746 -5.859 -15.706 1.00 87.44 95 ILE A CA 1
ATOM 721 C C . ILE A 1 95 ? 14.934 -6.341 -16.915 1.00 87.44 95 ILE A C 1
ATOM 723 O O . ILE A 1 95 ? 15.448 -7.093 -17.737 1.00 87.44 95 ILE A O 1
ATOM 727 N N . LEU A 1 96 ? 13.666 -5.938 -17.010 1.00 81.19 96 LEU A N 1
ATOM 728 C CA . LEU A 1 96 ? 12.727 -6.410 -18.034 1.00 81.19 96 LEU A CA 1
ATOM 729 C C . LEU A 1 96 ? 12.775 -5.575 -19.324 1.00 81.19 96 LEU A C 1
ATOM 731 O O . LEU A 1 96 ? 12.219 -5.993 -20.336 1.00 81.19 96 LEU A O 1
ATOM 735 N N . GLY A 1 97 ? 13.453 -4.425 -19.302 1.00 71.38 97 GLY A N 1
ATOM 736 C CA . GLY A 1 97 ? 13.369 -3.413 -20.351 1.00 71.38 97 GLY A CA 1
ATOM 737 C C . GLY A 1 97 ? 12.173 -2.480 -20.136 1.00 71.38 97 GLY A C 1
ATOM 738 O O . GLY A 1 97 ? 11.156 -2.857 -19.557 1.00 71.38 97 GLY A O 1
ATOM 739 N N . SER A 1 98 ? 12.301 -1.223 -20.568 1.00 66.69 98 SER A N 1
ATOM 740 C CA . SER A 1 98 ? 11.198 -0.256 -20.506 1.00 66.69 98 SER A CA 1
ATOM 741 C C . SER A 1 98 ? 10.099 -0.607 -21.510 1.00 66.69 98 SER A C 1
ATOM 743 O O . SER A 1 98 ? 10.397 -0.971 -22.645 1.00 66.69 98 SER A O 1
ATOM 745 N N . ASP A 1 99 ? 8.841 -0.335 -21.146 1.00 62.47 99 ASP A N 1
ATOM 746 C CA . ASP A 1 99 ? 7.638 -0.462 -21.998 1.00 62.47 99 ASP A CA 1
ATOM 747 C C . ASP A 1 99 ? 7.681 0.377 -23.301 1.00 62.47 99 ASP A C 1
ATOM 749 O O . ASP A 1 99 ? 6.724 0.401 -24.066 1.00 62.47 99 ASP A O 1
ATOM 753 N N . GLN A 1 100 ? 8.793 1.063 -23.592 1.00 54.84 100 GLN A N 1
ATOM 754 C CA . GLN A 1 100 ? 9.041 1.787 -24.843 1.00 54.84 100 GLN A CA 1
ATOM 755 C C . GLN A 1 100 ? 9.255 0.867 -26.062 1.00 54.84 100 GLN A C 1
ATOM 757 O O . GLN A 1 100 ? 9.519 1.360 -27.153 1.00 54.84 100 GLN A O 1
ATOM 762 N N . SER A 1 101 ? 9.122 -0.452 -25.898 1.00 45.84 101 SER A N 1
ATOM 763 C CA . SER A 1 101 ? 9.147 -1.447 -26.978 1.00 45.84 101 SER A CA 1
ATOM 764 C C . SER A 1 101 ? 7.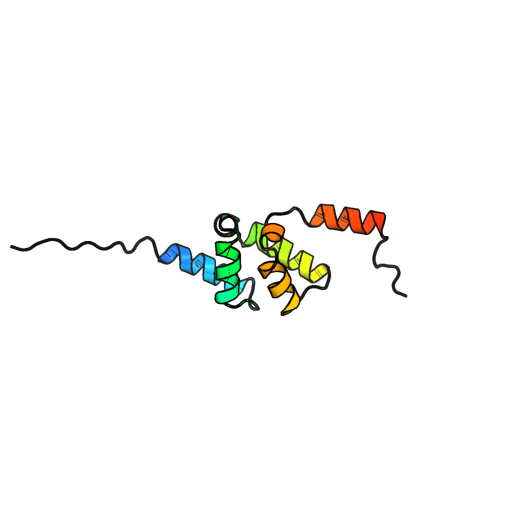766 -2.075 -27.214 1.00 45.84 101 SER A C 1
ATOM 766 O O . SER A 1 101 ? 7.644 -3.292 -27.347 1.00 45.84 101 SER A O 1
ATOM 768 N N . VAL A 1 102 ? 6.713 -1.263 -27.262 1.00 46.06 102 VAL A N 1
ATOM 769 C CA . VAL A 1 102 ? 5.439 -1.671 -27.870 1.00 46.06 102 VAL A CA 1
ATOM 770 C C . VAL A 1 102 ? 5.253 -0.807 -29.115 1.00 46.06 102 VAL A C 1
ATOM 772 O O . VAL A 1 102 ? 4.739 0.308 -29.036 1.00 46.06 102 VAL A O 1
ATOM 775 N N . VAL A 1 103 ? 5.786 -1.303 -30.236 1.00 38.12 103 VAL A N 1
ATOM 776 C CA . VAL A 1 103 ? 5.564 -0.805 -31.606 1.00 38.12 103 VAL A CA 1
ATOM 777 C C . VAL A 1 103 ? 4.608 -1.762 -32.298 1.00 38.12 103 VAL A C 1
ATOM 779 O O . VAL A 1 103 ? 4.803 -2.986 -32.114 1.00 38.12 103 VAL A O 1
#

Foldseek 3Di:
DDDDDDDDDPPPPLVVVLVVLLCVLCVQDDPVLVVLLCVVCVCVSVVDCVPQVNVLLVVCVVVVQDHVRSSVVCSVPVCSSVDPVVVVVVVVCVVVPHPPPPD

Secondary structure (DSSP, 8-state):
---------SSSHHHHHHHHHHHHHTTT--HHHHHHHHHH-GGGGTS-HHHHHHHHHHHHHHTT--HHHHHHHHHH-GGGGTS-HHHHHHHHHHHH--TT---

Sequence (103 aa):
MAVSMASDASTTTSSCLVFDAFQHLLHQMKQSDIRIIVCHEPLILVSGVSKTLKPKIKLLNDLGLSGSDLVQTVVWNPSMLRQRLGPAIDAFRTILGSDQSVV

Radius of gyration: 18.97 Å; chains: 1; bounding box: 46×24×76 Å

Organism: Chenopodium quinoa (NCBI:txid63459)

InterPro domains:
  IPR003690 Transcription termination factor, mitochondrial/chloroplastic [PF02536] (29-87)
  IPR038538 MTERF superfamily, mitochondrial/chloroplastic [G3DSA:1.25.70.10] (3-103)